Protein AF-X0VRJ3-F1 (afdb_monomer_lite)

Sequence (78 aa):
MELSEAESALTAIEDSGEEVFKIIGQLMIKTEKPKMKEELENKKKMLELRTKTMETQENSLTEQLGKLREDVMKTMKK

Organism: NCBI:txid412755

pLDDT: mean 95.45, std 5.72, range [53.12, 98.62]

Structure (mmCIF, N/CA/C/O backbone):
data_AF-X0VRJ3-F1
#
_entry.id   AF-X0VRJ3-F1
#
loop_
_atom_site.group_PDB
_atom_site.id
_atom_site.type_symbol
_atom_site.label_atom_id
_atom_site.label_alt_id
_atom_site.label_comp_id
_atom_site.label_asym_id
_atom_site.label_entity_id
_atom_site.label_seq_id
_atom_site.pdbx_PDB_ins_code
_atom_site.Cartn_x
_atom_site.Cartn_y
_atom_site.Cartn_z
_atom_site.occupancy
_atom_site.B_iso_or_equiv
_atom_site.auth_seq_id
_atom_site.auth_comp_id
_atom_site.auth_asym_id
_atom_site.auth_atom_id
_atom_site.pdbx_PDB_model_num
ATOM 1 N N . MET A 1 1 ? -0.689 5.664 -4.167 1.00 86.56 1 MET A N 1
ATOM 2 C CA . MET A 1 1 ? -1.911 6.231 -3.558 1.00 86.56 1 MET A CA 1
ATOM 3 C C . MET A 1 1 ? -2.299 5.445 -2.313 1.00 86.56 1 MET A C 1
ATOM 5 O O . MET A 1 1 ? -2.174 5.997 -1.234 1.00 86.56 1 MET A O 1
ATOM 9 N N . GLU A 1 2 ? -2.601 4.145 -2.420 1.00 93.44 2 GLU A N 1
ATOM 10 C CA . GLU A 1 2 ? -3.023 3.319 -1.267 1.00 93.44 2 GLU A CA 1
ATOM 11 C C . GLU A 1 2 ? -2.057 3.309 -0.067 1.00 93.44 2 GLU A C 1
ATOM 13 O O . GLU A 1 2 ? -2.509 3.298 1.074 1.00 93.44 2 GLU A O 1
ATOM 18 N N . LEU A 1 3 ? -0.735 3.311 -0.296 1.00 95.44 3 LEU A N 1
ATOM 19 C CA . LEU A 1 3 ? 0.249 3.362 0.797 1.00 95.44 3 LEU A CA 1
ATOM 20 C C . LEU A 1 3 ? 0.133 4.671 1.591 1.00 95.44 3 LEU A C 1
ATOM 22 O O . LEU A 1 3 ? 0.031 4.641 2.811 1.00 95.44 3 LEU A O 1
ATOM 26 N N . SER A 1 4 ? 0.059 5.801 0.888 1.00 96.25 4 SER A N 1
ATOM 27 C CA . SER A 1 4 ? -0.104 7.124 1.497 1.00 96.25 4 SER A CA 1
ATOM 28 C C . SER A 1 4 ? -1.444 7.259 2.229 1.00 96.25 4 SER A C 1
ATOM 30 O O . SER A 1 4 ? -1.503 7.873 3.293 1.00 96.25 4 SER A O 1
ATOM 32 N N . GLU A 1 5 ? -2.511 6.640 1.720 1.00 95.88 5 GLU A N 1
ATOM 33 C CA . GLU A 1 5 ? -3.794 6.561 2.428 1.00 95.88 5 GLU A CA 1
ATOM 34 C C . GLU A 1 5 ? -3.688 5.727 3.711 1.00 95.88 5 GLU A C 1
ATOM 36 O O . GLU A 1 5 ? -4.210 6.136 4.744 1.00 95.88 5 GLU A O 1
ATOM 41 N N . ALA A 1 6 ? -2.994 4.582 3.675 1.00 95.88 6 ALA A N 1
ATOM 42 C CA . ALA A 1 6 ? -2.776 3.752 4.860 1.00 95.88 6 ALA A CA 1
ATOM 43 C C . ALA A 1 6 ? -1.940 4.482 5.926 1.00 95.88 6 ALA A C 1
ATOM 45 O O . ALA A 1 6 ? -2.249 4.393 7.111 1.00 95.88 6 ALA A O 1
ATOM 46 N N . GLU A 1 7 ? -0.924 5.241 5.512 1.00 96.19 7 GLU A N 1
ATOM 47 C CA . GLU A 1 7 ? -0.130 6.095 6.402 1.00 96.19 7 GLU A CA 1
ATOM 48 C C . GLU A 1 7 ? -0.961 7.226 7.002 1.00 96.19 7 GLU A C 1
ATOM 50 O O . GLU A 1 7 ? -0.940 7.431 8.212 1.00 96.19 7 GLU A O 1
ATOM 55 N N . SER A 1 8 ? -1.759 7.902 6.176 1.00 96.75 8 SER A N 1
ATOM 56 C CA . SER A 1 8 ? -2.645 8.973 6.638 1.00 96.75 8 SER A CA 1
ATOM 57 C C . SER A 1 8 ? -3.692 8.447 7.623 1.00 96.75 8 SER A C 1
ATOM 59 O O . SER A 1 8 ? -3.973 9.088 8.632 1.00 96.75 8 SER A O 1
ATOM 61 N N . ALA A 1 9 ? -4.244 7.256 7.370 1.00 95.88 9 ALA A N 1
ATOM 62 C CA . ALA A 1 9 ? -5.178 6.595 8.276 1.00 95.88 9 ALA A CA 1
ATOM 63 C C . ALA A 1 9 ? -4.517 6.184 9.602 1.00 95.88 9 ALA A C 1
ATOM 65 O O . ALA A 1 9 ? -5.160 6.280 10.646 1.00 95.88 9 ALA A O 1
ATOM 66 N N . LEU A 1 10 ? -3.244 5.763 9.581 1.00 96.50 10 LEU A N 1
ATOM 67 C CA . LEU A 1 10 ? -2.467 5.477 10.793 1.00 96.50 10 LEU A CA 1
ATOM 68 C C . LEU A 1 10 ? -2.246 6.728 11.644 1.00 96.50 10 LEU A C 1
ATOM 70 O O . LEU A 1 10 ? -2.409 6.670 12.857 1.00 96.50 10 LEU A O 1
ATOM 74 N N . THR A 1 11 ? -1.931 7.865 11.028 1.00 96.31 11 THR A N 1
ATOM 75 C CA . THR A 1 11 ? -1.830 9.132 11.764 1.00 96.31 11 THR A CA 1
ATOM 76 C C . THR A 1 11 ? -3.194 9.546 12.321 1.00 96.31 11 THR A C 1
ATOM 78 O O . THR A 1 11 ? -3.324 9.836 13.506 1.00 96.31 11 THR A O 1
ATOM 81 N N . ALA A 1 12 ? -4.248 9.480 11.503 1.00 95.06 12 ALA A N 1
ATOM 82 C CA . ALA A 1 12 ? -5.589 9.872 11.926 1.00 95.06 12 ALA A CA 1
ATOM 83 C C . ALA A 1 12 ? -6.139 9.010 13.076 1.00 95.06 12 ALA A C 1
ATOM 85 O O . ALA A 1 12 ? -6.845 9.534 13.936 1.00 95.06 12 ALA A O 1
ATOM 86 N N . ILE A 1 13 ? -5.836 7.704 13.117 1.00 94.88 13 ILE A N 1
ATOM 87 C CA . ILE A 1 13 ? -6.277 6.840 14.222 1.00 94.88 13 ILE A CA 1
ATOM 88 C C . ILE A 1 13 ? -5.507 7.114 15.515 1.00 94.88 13 ILE A C 1
ATOM 90 O O . ILE A 1 13 ? -6.056 6.927 16.597 1.00 94.88 13 ILE A O 1
ATOM 94 N N . GLU A 1 14 ? -4.255 7.567 15.449 1.00 92.50 14 GLU A N 1
ATOM 95 C CA . GLU A 1 14 ? -3.520 7.977 16.650 1.00 92.50 14 GLU A CA 1
ATOM 96 C C . GLU A 1 14 ? -4.210 9.169 17.319 1.00 92.50 14 GLU A C 1
ATOM 98 O O . GLU A 1 14 ? -4.486 9.103 18.522 1.00 92.50 14 GLU A O 1
ATOM 103 N N . ASP A 1 15 ? -4.634 10.143 16.512 1.00 93.56 15 ASP A N 1
ATOM 104 C CA . ASP A 1 15 ? -5.327 11.361 16.944 1.00 93.56 15 ASP A CA 1
ATOM 105 C C . ASP A 1 15 ? -6.840 11.175 17.203 1.00 93.56 15 ASP A C 1
ATOM 107 O O . ASP A 1 15 ? -7.516 12.096 17.669 1.00 93.56 15 ASP A O 1
ATOM 111 N N . SER A 1 16 ? -7.409 9.996 16.916 1.00 92.62 16 SER A N 1
ATOM 112 C CA . SER A 1 16 ? -8.848 9.739 17.069 1.00 92.62 16 SER A CA 1
ATOM 113 C C . SER A 1 16 ? -9.261 9.405 18.506 1.00 92.62 16 SER A C 1
ATOM 115 O O . SER A 1 16 ? -8.469 8.915 19.314 1.00 92.62 16 SER A O 1
ATOM 117 N N . GLY A 1 17 ? -10.559 9.544 18.795 1.00 91.25 17 GLY A N 1
ATOM 118 C CA . GLY A 1 17 ? -11.178 8.959 19.990 1.00 91.25 17 GLY A CA 1
ATOM 119 C C . GLY A 1 17 ? -11.224 7.422 19.966 1.00 91.25 17 GLY A C 1
ATOM 120 O O . GLY A 1 17 ? -10.745 6.783 19.027 1.00 91.25 17 GLY A O 1
ATOM 121 N N . GLU A 1 18 ? -11.824 6.831 21.003 1.00 91.75 18 GLU A N 1
ATOM 122 C CA . GLU A 1 18 ? -11.951 5.370 21.177 1.00 91.75 18 GLU A CA 1
ATOM 123 C C . GLU A 1 18 ? -12.891 4.705 20.160 1.00 91.75 18 GLU A C 1
ATOM 125 O O . GLU A 1 18 ? -12.732 3.532 19.817 1.00 91.75 18 GLU A O 1
ATOM 130 N N . GLU A 1 19 ? -13.892 5.438 19.669 1.00 94.62 19 GLU A N 1
ATOM 131 C CA . GLU A 1 19 ? -14.857 4.893 18.721 1.00 94.62 19 GLU A CA 1
ATOM 132 C C . GLU A 1 19 ? -14.300 4.903 17.300 1.00 94.62 19 GLU A C 1
ATOM 134 O O . GLU A 1 19 ? -14.195 5.948 16.659 1.00 94.62 19 GLU A O 1
ATOM 139 N N . VAL A 1 20 ? -13.972 3.714 16.797 1.00 96.12 20 VAL A N 1
ATOM 140 C CA . VAL A 1 20 ? -13.438 3.521 15.450 1.00 96.12 20 VAL A CA 1
ATOM 141 C C . VAL A 1 20 ? -14.389 2.653 14.637 1.00 96.12 20 VAL A C 1
ATOM 143 O O . VAL A 1 20 ? -14.925 1.648 15.110 1.00 96.12 20 VAL A O 1
ATOM 146 N N . PHE A 1 21 ? -14.586 3.038 13.380 1.00 95.44 21 PHE A N 1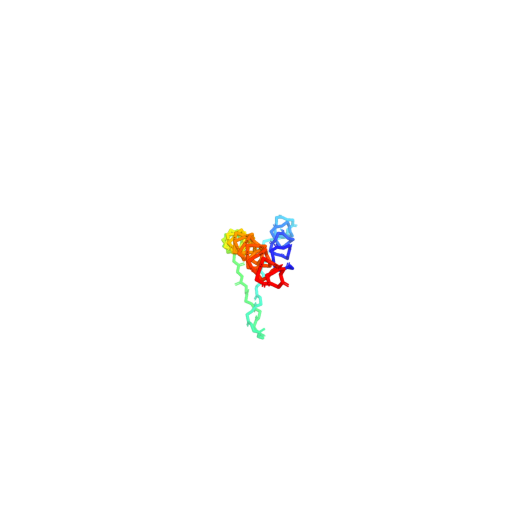
ATOM 147 C CA . PHE A 1 21 ? -15.437 2.327 12.435 1.00 95.44 21 PHE A CA 1
ATOM 148 C C . PHE A 1 21 ? -14.661 2.021 11.163 1.00 95.44 21 PHE A C 1
ATOM 150 O O . PHE A 1 21 ? -13.843 2.820 10.710 1.00 95.44 21 PHE A O 1
ATOM 157 N N . LYS A 1 22 ? -14.942 0.862 10.569 1.00 94.25 22 LYS A N 1
ATOM 158 C CA . LYS A 1 22 ? -14.389 0.458 9.279 1.00 94.25 22 LYS A CA 1
ATOM 159 C C . LYS A 1 22 ? -15.472 0.241 8.252 1.00 94.25 22 LYS A C 1
ATOM 161 O O . LYS A 1 22 ? -16.528 -0.299 8.573 1.00 94.25 22 LYS A O 1
ATOM 166 N N . ILE A 1 23 ? -15.189 0.636 7.018 1.00 94.94 23 ILE A N 1
ATOM 167 C CA . ILE A 1 23 ? -16.092 0.431 5.891 1.00 94.94 23 ILE A CA 1
ATOM 168 C C . ILE A 1 23 ? -15.664 -0.834 5.146 1.00 94.94 23 ILE A C 1
ATOM 170 O O . ILE A 1 23 ? -14.515 -0.953 4.725 1.00 94.94 23 ILE A O 1
ATOM 174 N N . ILE A 1 24 ? -16.591 -1.780 4.990 1.00 94.12 24 ILE A N 1
ATOM 175 C CA . ILE A 1 24 ? -16.427 -2.989 4.175 1.00 94.12 24 ILE A CA 1
ATOM 176 C C . ILE A 1 24 ? -17.602 -3.060 3.200 1.00 94.12 24 ILE A C 1
ATOM 178 O O . ILE A 1 24 ? -18.733 -3.366 3.582 1.00 94.12 24 ILE A O 1
ATOM 182 N N . GLY A 1 25 ? -17.338 -2.754 1.928 1.00 94.81 25 GLY A N 1
ATOM 183 C CA . GLY A 1 25 ? -18.392 -2.597 0.926 1.00 94.81 25 GLY A C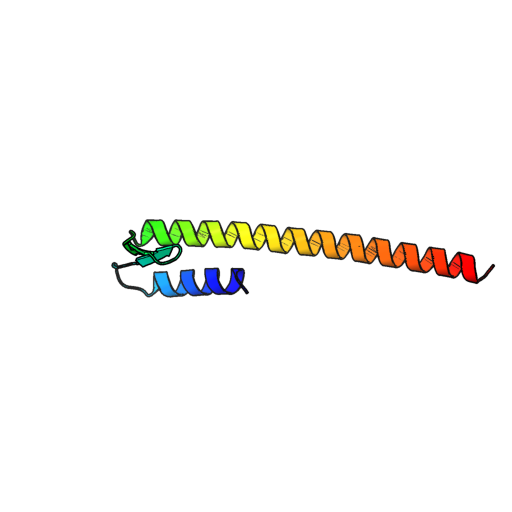A 1
ATOM 184 C C . GLY A 1 25 ? -19.348 -1.468 1.319 1.00 94.81 25 GLY A C 1
ATOM 185 O O . GLY A 1 25 ? -18.933 -0.320 1.425 1.00 94.81 25 GLY A O 1
ATOM 186 N N . GLN A 1 26 ? -20.617 -1.805 1.555 1.00 96.44 26 GLN A N 1
ATOM 187 C CA . GLN A 1 26 ? -21.653 -0.860 1.999 1.00 96.44 26 GLN A CA 1
ATOM 188 C C . GLN A 1 26 ? -21.859 -0.859 3.526 1.00 96.44 26 GLN A C 1
ATOM 190 O O . GLN A 1 26 ? -22.720 -0.146 4.032 1.00 96.44 26 GLN A O 1
ATOM 195 N N . LEU A 1 27 ? -21.109 -1.682 4.267 1.00 96.50 27 LEU A N 1
ATOM 196 C CA . LEU A 1 27 ? -21.267 -1.836 5.710 1.00 96.50 27 LEU A CA 1
ATOM 197 C C . LEU A 1 27 ? -20.267 -0.963 6.462 1.00 96.50 27 LEU A C 1
ATOM 199 O O . LEU A 1 27 ? -19.079 -0.970 6.146 1.00 96.50 27 LEU A O 1
ATOM 203 N N . MET A 1 28 ? -20.741 -0.282 7.504 1.00 96.75 28 MET A N 1
ATOM 204 C CA . MET A 1 28 ? -19.908 0.394 8.495 1.00 96.75 28 MET A CA 1
ATOM 205 C C . MET A 1 28 ? -19.914 -0.429 9.784 1.00 96.75 28 MET A C 1
ATOM 207 O O . MET A 1 28 ? -20.964 -0.661 10.377 1.00 96.75 28 MET A O 1
ATOM 211 N N . ILE A 1 29 ? -18.745 -0.904 10.202 1.00 96.94 29 ILE A N 1
ATOM 212 C CA . ILE A 1 29 ? -18.593 -1.863 11.298 1.00 96.94 29 ILE A CA 1
ATOM 213 C C . ILE A 1 29 ? -17.747 -1.228 12.396 1.00 96.94 29 ILE A C 1
ATOM 215 O O . ILE A 1 29 ? -16.624 -0.794 12.135 1.00 96.94 29 ILE A O 1
ATOM 219 N N . LYS A 1 30 ? -18.269 -1.195 13.627 1.00 96.75 30 LYS A N 1
ATOM 220 C CA . LYS A 1 30 ? -17.505 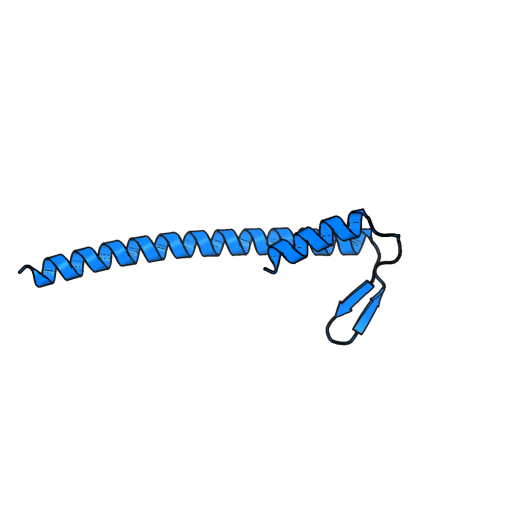-0.762 14.804 1.00 96.75 30 LYS A CA 1
ATOM 221 C C . LYS A 1 30 ? -16.360 -1.739 15.067 1.00 96.75 30 LYS A C 1
ATOM 223 O O . LYS A 1 30 ? -16.540 -2.953 14.995 1.00 96.75 30 LYS A O 1
ATOM 228 N N . THR A 1 31 ? -15.188 -1.209 15.379 1.00 96.06 31 THR A N 1
ATOM 229 C CA . THR A 1 31 ? -13.996 -1.989 15.703 1.00 96.06 31 THR A CA 1
ATOM 230 C C . THR A 1 31 ? -13.250 -1.340 16.855 1.00 96.06 31 THR A C 1
ATOM 232 O O . THR A 1 31 ? -13.363 -0.142 17.098 1.00 96.06 31 THR A O 1
ATOM 235 N N . GLU A 1 32 ? -12.465 -2.140 17.560 1.00 96.12 32 GLU A N 1
ATOM 236 C CA . GLU A 1 32 ? -11.578 -1.640 18.599 1.00 96.12 32 GLU A CA 1
ATOM 237 C C . GLU A 1 32 ? -10.408 -0.880 17.964 1.00 96.12 32 GLU A C 1
ATOM 239 O O . GLU A 1 32 ? -9.831 -1.332 16.965 1.00 96.12 32 GLU A O 1
ATOM 244 N N . LYS A 1 33 ? -10.045 0.266 18.552 1.00 95.50 33 LYS A N 1
ATOM 245 C CA . LYS A 1 33 ? -8.941 1.117 18.089 1.00 95.50 33 LYS A CA 1
ATOM 246 C C . LYS A 1 33 ? -7.604 0.358 17.975 1.00 95.50 33 LYS A C 1
ATOM 248 O O . LYS A 1 33 ? -6.994 0.449 16.909 1.00 95.50 33 LYS A O 1
ATOM 253 N N . PRO A 1 34 ? -7.162 -0.447 18.969 1.00 96.06 34 PRO A N 1
ATOM 254 C CA . PRO A 1 34 ? -5.910 -1.204 18.863 1.00 96.06 34 PRO A CA 1
ATOM 255 C C . PRO A 1 34 ? -5.919 -2.195 17.697 1.00 96.06 34 PRO A C 1
ATOM 257 O O . PRO A 1 34 ? -4.960 -2.264 16.932 1.00 96.06 34 PRO A O 1
ATOM 260 N N . LYS A 1 35 ? -7.041 -2.898 17.510 1.00 95.81 35 LYS A N 1
ATOM 261 C CA . LYS A 1 35 ? -7.218 -3.847 16.411 1.00 95.81 35 LYS A CA 1
ATOM 262 C C . LYS A 1 35 ? -7.149 -3.158 15.049 1.00 95.81 35 LYS A C 1
ATOM 264 O O . LYS A 1 35 ? -6.494 -3.658 14.143 1.00 95.81 35 LYS A O 1
ATOM 269 N N . MET A 1 36 ? -7.803 -2.005 14.894 1.00 96.69 36 MET A N 1
ATOM 270 C CA . MET A 1 36 ? -7.725 -1.247 13.643 1.00 96.69 36 MET A CA 1
ATOM 271 C C . MET A 1 36 ? -6.309 -0.721 13.384 1.00 96.69 36 MET A C 1
ATOM 273 O O . MET A 1 36 ? -5.842 -0.771 12.248 1.00 96.69 36 MET A O 1
ATOM 277 N N . LYS A 1 37 ? -5.603 -0.255 14.421 1.00 96.44 37 LYS A N 1
ATOM 278 C CA . LYS A 1 37 ? -4.210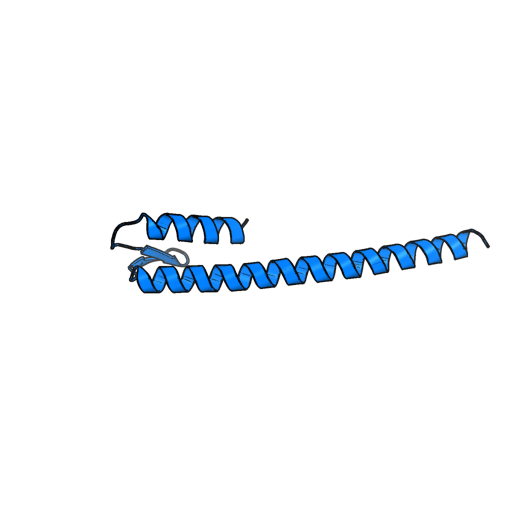 0.184 14.284 1.00 96.44 37 LYS A CA 1
ATOM 279 C C . LYS A 1 37 ? -3.324 -0.952 13.765 1.00 96.44 37 LYS A C 1
ATOM 281 O O . LYS A 1 37 ? -2.614 -0.760 12.784 1.00 96.44 37 LYS A O 1
ATOM 286 N N . GLU A 1 38 ? -3.439 -2.145 14.346 1.00 97.25 38 GLU A N 1
ATOM 287 C CA . GLU A 1 38 ? -2.715 -3.333 13.881 1.00 97.25 38 GLU A CA 1
ATOM 288 C C . GLU A 1 38 ? -3.080 -3.710 12.429 1.00 97.25 38 GLU A C 1
ATOM 290 O O . GLU A 1 38 ? -2.195 -3.983 11.613 1.00 97.25 38 GLU A O 1
ATOM 295 N N . GLU A 1 39 ? -4.371 -3.684 12.069 1.00 96.31 39 GLU A N 1
ATOM 296 C CA . GLU A 1 39 ? -4.832 -3.934 10.693 1.00 96.31 39 GLU A CA 1
ATOM 297 C C . GLU A 1 39 ? -4.192 -2.945 9.693 1.00 96.31 39 GLU A C 1
ATOM 299 O O . GLU A 1 39 ? -3.703 -3.360 8.635 1.00 96.31 39 GLU A O 1
ATOM 304 N N . LEU A 1 40 ? -4.143 -1.651 10.029 1.00 96.62 40 LEU A N 1
ATOM 305 C CA . LEU A 1 40 ? -3.533 -0.612 9.195 1.00 96.62 40 LEU A CA 1
ATOM 306 C C . LEU A 1 40 ? -2.005 -0.747 9.101 1.00 96.62 40 LEU A C 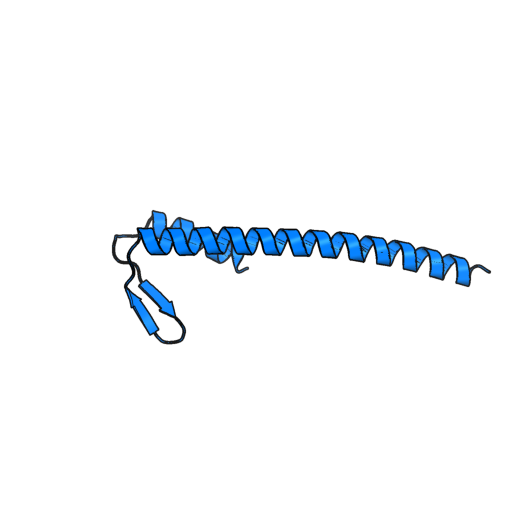1
ATOM 308 O O . LEU A 1 40 ? -1.453 -0.610 8.008 1.00 96.62 40 LEU A O 1
ATOM 312 N N . GLU A 1 41 ? -1.318 -1.064 10.202 1.00 97.88 41 GLU A N 1
ATOM 313 C CA . GLU A 1 41 ? 0.133 -1.303 10.212 1.00 97.88 41 GLU A CA 1
ATOM 314 C C . GLU A 1 41 ? 0.512 -2.499 9.332 1.00 97.88 41 GLU A C 1
ATOM 316 O O . GLU A 1 41 ? 1.461 -2.434 8.545 1.00 97.88 41 GLU A O 1
ATOM 321 N N . ASN A 1 42 ? -0.254 -3.587 9.417 1.00 98.06 42 ASN A N 1
ATOM 322 C CA . ASN A 1 42 ? -0.055 -4.760 8.573 1.00 98.06 42 ASN A CA 1
ATOM 323 C C . ASN A 1 42 ? -0.323 -4.440 7.096 1.00 98.06 42 ASN A C 1
ATOM 325 O O . ASN A 1 42 ? 0.446 -4.857 6.223 1.00 98.06 42 ASN A O 1
ATOM 329 N N . LYS A 1 43 ? -1.365 -3.648 6.802 1.00 96.94 43 LYS A N 1
ATOM 330 C CA . LYS A 1 43 ? -1.650 -3.174 5.441 1.00 96.94 43 LYS A CA 1
ATOM 331 C C . LYS A 1 43 ? -0.503 -2.323 4.892 1.00 96.94 43 LYS A C 1
ATOM 333 O O . LYS A 1 43 ? -0.079 -2.558 3.761 1.00 96.94 43 LYS A O 1
ATOM 338 N N . LYS A 1 44 ? 0.030 -1.388 5.687 1.00 97.69 44 LYS A N 1
ATOM 339 C CA . LYS A 1 44 ? 1.188 -0.561 5.319 1.00 97.69 44 LYS A CA 1
ATOM 340 C C . LYS A 1 44 ? 2.392 -1.431 4.949 1.00 97.69 44 LYS A C 1
ATOM 342 O O . LYS A 1 44 ? 2.884 -1.320 3.830 1.00 97.69 44 LYS A O 1
ATOM 347 N N . LYS A 1 45 ? 2.800 -2.354 5.829 1.00 98.12 45 LYS A N 1
ATOM 348 C CA . LYS A 1 45 ? 3.945 -3.258 5.588 1.00 98.12 45 LYS A CA 1
ATOM 349 C C . LYS A 1 45 ? 3.793 -4.058 4.291 1.00 98.12 45 LYS A C 1
ATOM 351 O O . LYS A 1 45 ? 4.749 -4.214 3.532 1.00 98.12 45 LYS A O 1
ATOM 356 N N . MET A 1 46 ? 2.587 -4.556 4.015 1.00 98.31 46 MET A N 1
ATOM 357 C CA . MET A 1 46 ? 2.299 -5.300 2.785 1.00 98.31 46 MET A CA 1
ATOM 358 C C . MET A 1 46 ? 2.430 -4.415 1.535 1.00 98.31 46 MET A C 1
ATOM 360 O O . MET A 1 46 ? 3.047 -4.823 0.549 1.00 98.31 46 MET A O 1
ATOM 364 N N . LEU A 1 47 ? 1.904 -3.188 1.583 1.00 98.00 47 LEU A N 1
ATOM 365 C CA . LEU A 1 47 ? 1.993 -2.228 0.479 1.00 98.00 47 LEU A CA 1
ATOM 366 C C . LEU A 1 47 ? 3.426 -1.731 0.235 1.00 98.00 47 LEU A C 1
ATOM 368 O O . LEU A 1 47 ? 3.819 -1.565 -0.922 1.00 98.00 47 LEU A O 1
ATOM 372 N N . GLU A 1 48 ? 4.227 -1.544 1.284 1.00 97.62 48 GLU A N 1
ATOM 373 C CA . GLU A 1 48 ? 5.655 -1.215 1.171 1.00 97.62 48 GLU A CA 1
ATOM 374 C C . GLU A 1 48 ? 6.428 -2.342 0.477 1.00 97.62 48 GLU A C 1
ATOM 376 O O . GLU A 1 48 ? 7.166 -2.100 -0.480 1.00 97.62 48 GLU A O 1
ATOM 381 N N . LEU A 1 49 ? 6.205 -3.595 0.895 1.00 98.19 49 LEU A N 1
ATOM 382 C CA . LEU A 1 49 ? 6.826 -4.760 0.263 1.00 98.19 49 LEU A CA 1
ATOM 383 C C . LEU A 1 49 ? 6.437 -4.873 -1.217 1.00 98.19 49 LEU A C 1
ATOM 385 O O . LEU A 1 49 ? 7.289 -5.147 -2.069 1.00 98.19 49 LEU A O 1
ATOM 389 N N . ARG A 1 50 ? 5.158 -4.643 -1.535 1.00 97.38 50 ARG A N 1
ATOM 390 C CA . ARG A 1 50 ? 4.667 -4.640 -2.916 1.00 97.38 50 ARG A CA 1
ATOM 391 C C . ARG A 1 50 ? 5.340 -3.547 -3.744 1.00 97.38 50 ARG A C 1
ATOM 393 O O . ARG A 1 50 ? 5.817 -3.849 -4.833 1.00 97.38 50 ARG A O 1
ATOM 400 N N . THR A 1 51 ? 5.428 -2.324 -3.219 1.00 96.75 51 THR A N 1
ATOM 401 C CA . THR A 1 51 ? 6.097 -1.193 -3.888 1.00 96.75 51 THR A CA 1
ATOM 402 C C . THR A 1 51 ? 7.550 -1.534 -4.206 1.00 96.75 51 THR A C 1
ATOM 404 O O . THR A 1 51 ? 7.949 -1.497 -5.366 1.00 96.75 51 THR A O 1
ATOM 407 N N . LYS A 1 52 ? 8.305 -2.017 -3.214 1.00 97.56 52 LYS A N 1
ATOM 408 C CA . LYS A 1 52 ? 9.707 -2.425 -3.391 1.00 97.56 52 LYS A CA 1
ATOM 409 C C . LYS A 1 52 ? 9.883 -3.541 -4.426 1.00 97.56 52 LYS A C 1
ATOM 411 O O . LYS A 1 52 ? 10.857 -3.573 -5.183 1.00 97.56 52 LYS A O 1
ATOM 416 N N . THR A 1 53 ? 8.942 -4.482 -4.463 1.00 98.25 53 THR A N 1
ATOM 417 C CA . THR A 1 53 ? 8.945 -5.564 -5.456 1.00 98.25 53 THR A CA 1
ATOM 418 C C . THR A 1 53 ? 8.730 -5.008 -6.864 1.00 98.25 53 THR A C 1
ATOM 420 O O . THR A 1 53 ? 9.436 -5.413 -7.785 1.00 98.25 53 THR A O 1
ATOM 423 N N . MET A 1 54 ? 7.807 -4.055 -7.032 1.00 97.94 54 MET A N 1
ATOM 424 C CA . MET A 1 54 ? 7.556 -3.398 -8.319 1.00 97.94 54 MET A CA 1
ATOM 425 C C . MET A 1 54 ? 8.767 -2.584 -8.791 1.00 97.94 54 MET A C 1
ATOM 427 O O . MET A 1 54 ? 9.154 -2.724 -9.945 1.00 97.94 54 MET A O 1
ATOM 431 N N . GLU A 1 55 ? 9.426 -1.836 -7.904 1.00 97.88 55 GLU A N 1
ATOM 432 C CA . GLU A 1 55 ? 10.666 -1.104 -8.223 1.00 97.88 55 GLU A CA 1
ATOM 433 C C . GLU A 1 55 ? 11.785 -2.050 -8.690 1.00 97.88 55 GLU A C 1
ATOM 435 O O . GLU A 1 55 ? 12.504 -1.783 -9.652 1.00 97.88 55 GLU A O 1
ATOM 440 N N . THR A 1 56 ? 11.923 -3.205 -8.034 1.00 98.56 56 THR A N 1
ATOM 441 C CA . THR A 1 56 ? 12.918 -4.217 -8.423 1.00 98.56 56 THR A CA 1
ATOM 442 C C . THR A 1 56 ? 12.619 -4.784 -9.815 1.00 98.56 56 THR A C 1
ATOM 444 O O . THR A 1 56 ? 13.531 -4.953 -10.627 1.00 98.56 56 THR A O 1
ATOM 447 N N . GLN A 1 57 ? 11.344 -5.057 -10.108 1.00 98.56 57 GLN A N 1
ATOM 448 C CA . GLN A 1 57 ? 10.908 -5.531 -11.424 1.00 98.56 57 GLN A CA 1
ATOM 449 C C . GLN A 1 57 ? 11.129 -4.473 -12.510 1.00 98.56 57 GLN A C 1
ATOM 451 O O . GLN A 1 57 ? 11.637 -4.805 -13.579 1.00 98.56 57 GLN A O 1
ATOM 456 N N . GLU A 1 58 ? 10.809 -3.209 -12.233 1.00 98.50 58 GLU A N 1
ATOM 457 C CA . GLU A 1 58 ? 11.025 -2.088 -13.152 1.00 98.50 58 GLU A CA 1
ATOM 458 C C . GLU A 1 58 ? 12.504 -1.931 -13.517 1.00 98.50 58 GLU A C 1
ATOM 460 O O . GLU A 1 58 ? 12.844 -1.846 -14.700 1.00 98.50 58 GLU A O 1
ATOM 465 N N . ASN A 1 59 ? 13.393 -1.972 -12.522 1.00 98.50 59 ASN A N 1
ATOM 466 C CA . ASN A 1 59 ? 14.835 -1.892 -12.747 1.00 98.50 59 ASN A CA 1
ATOM 467 C C . ASN A 1 59 ? 15.334 -3.043 -13.632 1.00 98.50 59 ASN A C 1
ATOM 469 O O . ASN A 1 59 ? 16.071 -2.814 -14.592 1.00 98.50 59 ASN A O 1
ATOM 473 N N . SER A 1 60 ? 14.890 -4.273 -13.353 1.00 98.56 60 SER A N 1
ATOM 474 C CA . SER A 1 60 ? 15.268 -5.449 -14.145 1.00 98.56 60 SER A CA 1
ATOM 475 C C . SER A 1 60 ? 14.786 -5.350 -15.596 1.00 98.56 60 SER A C 1
ATOM 477 O O . SER A 1 60 ? 15.559 -5.597 -16.524 1.00 98.56 60 SER A O 1
ATOM 479 N N . LEU A 1 61 ? 13.534 -4.937 -15.809 1.00 98.62 61 LEU A N 1
ATOM 480 C CA . LEU A 1 61 ? 12.966 -4.755 -17.146 1.00 98.62 61 LEU A CA 1
ATOM 481 C C . LEU A 1 61 ? 13.664 -3.627 -17.912 1.00 98.62 61 LEU A C 1
ATOM 483 O O . LEU A 1 61 ? 13.931 -3.766 -19.104 1.00 98.62 61 LEU A O 1
ATOM 487 N N . THR A 1 62 ? 14.008 -2.535 -17.232 1.00 98.50 62 THR A N 1
ATOM 488 C CA . THR A 1 62 ? 14.735 -1.407 -17.827 1.00 98.50 62 THR A CA 1
ATOM 489 C C . THR A 1 62 ? 16.129 -1.827 -18.291 1.00 98.50 62 THR A C 1
ATOM 491 O O . THR A 1 62 ? 16.545 -1.483 -19.399 1.00 98.50 62 THR A O 1
ATOM 494 N N . GLU A 1 63 ? 16.839 -2.629 -17.494 1.00 98.44 63 GLU A N 1
ATOM 495 C CA . GLU A 1 63 ? 18.145 -3.172 -17.873 1.00 98.44 63 GLU A CA 1
ATOM 496 C C . GLU A 1 63 ? 18.041 -4.107 -19.090 1.00 98.44 63 GLU A C 1
ATOM 498 O O . GLU A 1 63 ? 18.819 -3.994 -20.043 1.00 98.44 63 GLU A O 1
ATOM 503 N N . GLN A 1 64 ? 17.054 -5.010 -19.092 1.00 98.38 64 GLN A N 1
ATOM 504 C CA . GLN A 1 64 ? 16.793 -5.909 -20.219 1.00 98.38 64 GLN A CA 1
ATOM 505 C C . GLN A 1 64 ? 16.446 -5.135 -21.496 1.00 98.38 64 GLN A C 1
ATOM 507 O O . GLN A 1 64 ? 16.947 -5.469 -22.571 1.00 98.38 64 GLN A O 1
ATOM 512 N N . LEU A 1 65 ? 15.642 -4.074 -21.384 1.00 98.44 65 LEU A N 1
ATOM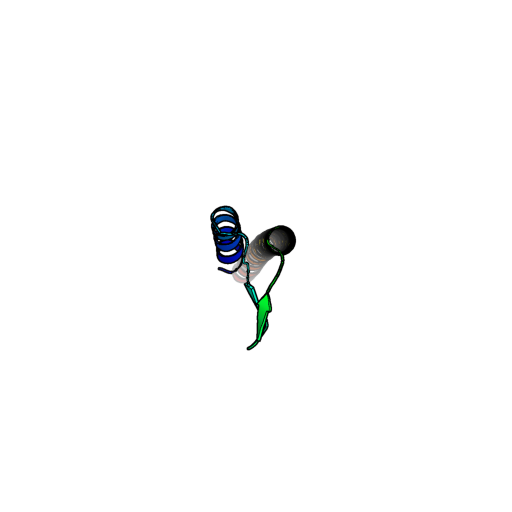 513 C CA . LEU A 1 65 ? 15.296 -3.200 -22.501 1.00 98.44 65 LEU A CA 1
ATOM 514 C C . LEU A 1 65 ? 16.531 -2.481 -23.061 1.00 98.44 65 LEU A C 1
ATOM 516 O O . LEU A 1 65 ? 16.682 -2.383 -24.280 1.00 98.44 65 LEU A O 1
ATOM 520 N N . GLY A 1 66 ? 17.429 -2.012 -22.189 1.00 98.00 66 GLY A N 1
ATOM 521 C CA . GLY A 1 66 ? 18.704 -1.411 -22.583 1.00 98.00 66 GLY A CA 1
ATOM 522 C C . GLY A 1 66 ? 19.564 -2.375 -23.402 1.00 98.00 66 GLY A C 1
ATOM 523 O O . GLY A 1 66 ? 19.963 -2.046 -24.520 1.00 98.00 66 GLY A O 1
ATOM 524 N N . LYS A 1 67 ? 19.758 -3.598 -22.896 1.00 97.75 67 LYS A N 1
ATOM 525 C CA . LYS A 1 67 ? 20.502 -4.667 -23.587 1.00 97.75 67 LYS A CA 1
ATOM 526 C C . LYS A 1 67 ? 19.885 -5.014 -24.943 1.00 97.75 67 LYS A C 1
ATOM 528 O O . LYS A 1 67 ? 20.584 -5.038 -25.953 1.00 97.75 67 LYS A O 1
ATOM 533 N N . LEU A 1 68 ? 18.564 -5.198 -24.988 1.00 97.81 68 LEU A N 1
ATOM 534 C CA . LEU A 1 68 ? 17.847 -5.484 -26.231 1.00 97.81 68 LEU A CA 1
ATOM 535 C C . LEU A 1 68 ? 18.038 -4.365 -27.264 1.00 97.81 68 LEU A C 1
ATOM 537 O O . LEU A 1 68 ? 18.286 -4.638 -28.439 1.00 97.81 68 LEU A O 1
ATOM 541 N N . ARG A 1 69 ? 17.957 -3.099 -26.838 1.00 97.12 69 ARG A N 1
ATOM 542 C CA . ARG A 1 69 ? 18.163 -1.942 -27.717 1.00 97.12 69 ARG A CA 1
ATOM 543 C C . ARG A 1 69 ? 19.570 -1.927 -28.313 1.00 97.12 69 ARG A C 1
ATOM 545 O O . ARG A 1 69 ? 19.714 -1.649 -29.504 1.00 97.12 69 ARG A O 1
ATOM 552 N N . GLU A 1 70 ? 20.592 -2.221 -27.514 1.00 97.06 70 GLU A N 1
ATOM 553 C CA . GLU A 1 70 ? 21.970 -2.319 -28.000 1.00 97.06 70 GLU A CA 1
ATOM 554 C C . GLU A 1 70 ? 22.129 -3.420 -29.051 1.00 97.06 70 GLU A C 1
ATOM 556 O O . GLU A 1 70 ? 22.744 -3.189 -30.094 1.00 97.06 70 GLU A O 1
ATOM 561 N N . ASP A 1 71 ? 21.553 -4.596 -28.814 1.00 96.62 71 ASP A N 1
ATOM 562 C CA . ASP A 1 71 ? 21.670 -5.737 -29.724 1.00 96.62 71 ASP A CA 1
ATOM 563 C C . ASP A 1 71 ? 20.938 -5.504 -31.054 1.00 96.62 71 ASP A C 1
ATOM 565 O O . ASP A 1 71 ? 21.475 -5.807 -32.128 1.00 96.62 71 ASP A O 1
ATOM 569 N N . VAL A 1 72 ? 19.767 -4.859 -31.015 1.00 97.19 72 VAL A N 1
ATOM 570 C CA . VAL A 1 72 ? 19.064 -4.402 -32.225 1.00 97.19 72 VAL A CA 1
ATOM 571 C C . VAL A 1 72 ? 19.926 -3.403 -33.003 1.00 97.19 72 VAL A C 1
ATOM 573 O O . VAL A 1 72 ? 20.119 -3.566 -34.208 1.00 97.19 72 VAL A O 1
ATOM 576 N N . MET A 1 73 ? 20.519 -2.406 -32.335 1.00 95.62 73 MET A N 1
ATOM 577 C CA . MET A 1 73 ? 21.382 -1.421 -33.002 1.00 95.62 73 MET A CA 1
ATOM 578 C C . MET A 1 73 ? 22.645 -2.038 -33.614 1.00 95.62 73 MET A C 1
ATOM 580 O O . MET A 1 73 ? 23.063 -1.608 -34.689 1.00 95.62 73 MET A O 1
ATOM 584 N N . LYS A 1 74 ? 23.260 -3.034 -32.964 1.00 95.94 74 LYS A N 1
ATOM 585 C CA . LYS A 1 74 ? 24.405 -3.773 -33.530 1.00 95.94 74 LYS A CA 1
ATOM 586 C C . LYS A 1 74 ? 24.012 -4.505 -34.809 1.00 95.94 74 LYS A C 1
ATOM 588 O O . LYS A 1 74 ? 24.784 -4.507 -35.763 1.00 95.94 74 LYS A O 1
ATOM 593 N N . THR A 1 75 ? 22.816 -5.090 -34.829 1.00 94.69 75 THR A N 1
ATOM 594 C CA . THR A 1 75 ? 22.290 -5.806 -35.996 1.00 94.69 75 THR A CA 1
ATOM 595 C C . THR A 1 75 ? 21.989 -4.853 -37.152 1.00 94.69 75 THR A C 1
ATOM 597 O O . THR A 1 75 ? 22.308 -5.172 -38.285 1.00 94.69 75 THR A O 1
ATOM 600 N N . MET A 1 76 ? 21.451 -3.660 -36.875 1.00 88.94 76 MET A N 1
ATOM 601 C CA . MET A 1 76 ? 21.150 -2.647 -37.900 1.00 88.94 76 MET A CA 1
ATOM 602 C C . MET A 1 76 ? 22.385 -1.947 -38.494 1.00 88.94 76 MET A C 1
ATOM 604 O O . MET A 1 76 ? 22.274 -1.304 -39.533 1.00 88.94 76 MET A O 1
ATOM 608 N N . LYS A 1 77 ? 23.538 -1.995 -37.813 1.00 76.75 77 LYS A N 1
ATOM 609 C CA . LYS A 1 77 ? 24.806 -1.403 -38.283 1.00 76.75 77 LYS A CA 1
ATOM 610 C C . LYS A 1 77 ? 25.663 -2.369 -39.117 1.00 76.75 77 LYS A C 1
ATOM 612 O O . LYS A 1 77 ? 26.719 -1.953 -39.591 1.00 76.75 77 LYS A O 1
ATOM 617 N N . LYS A 1 78 ? 25.249 -3.631 -39.244 1.00 53.12 78 LYS A N 1
ATOM 618 C CA . LYS A 1 78 ? 25.820 -4.625 -40.162 1.00 53.12 78 LYS A CA 1
ATOM 619 C C . LYS A 1 78 ? 25.028 -4.649 -41.460 1.00 53.12 78 LYS A C 1
ATOM 621 O O . LYS A 1 78 ? 25.673 -4.920 -42.493 1.00 53.12 78 LYS A O 1
#

Foldseek 3Di:
DVLVVLVVVLVVLVVDDQWDWDDDPNDIHTDGSVVVNVVSVVVNVVVVVVVVVVVVVVVVVVVVVVVVVVVVVVVVVD

InterPro domains:
  IPR002777 Prefoldin beta-like [PF01920] (1-77)
  IPR009053 Prefoldin [G3DSA:1.10.287.370] (1-78)

Radius of gyration: 21.82 Å; chains: 1; bounding box: 48×17×61 Å

Secondary structure (DSSP, 8-state):
-HHHHHHHHHHHHHSS-S-EEEEETTEEEEE-HHHHHHHHHHHHHHHHHHHHHHHHHHHHHHHHHHHHHHHHHHHHT-